Protein AF-A0A8H3IMZ5-F1 (afdb_monomer_lite)

pLDDT: mean 81.05, std 17.3, range [37.12, 96.88]

Organism: NCBI:txid1903189

Structure (mmCIF, N/CA/C/O backbone):
data_AF-A0A8H3IMZ5-F1
#
_entry.id   AF-A0A8H3IMZ5-F1
#
loop_
_atom_site.group_PDB
_atom_site.id
_atom_site.type_symbol
_atom_site.label_atom_id
_atom_site.label_alt_id
_atom_site.label_comp_id
_atom_site.label_asym_id
_atom_site.label_entity_id
_atom_site.label_seq_id
_atom_site.pdbx_PDB_ins_code
_atom_site.Cartn_x
_atom_site.Cartn_y
_atom_site.Cartn_z
_atom_site.occupancy
_atom_site.B_iso_or_equiv
_atom_site.auth_seq_id
_atom_site.auth_comp_id
_atom_site.auth_asym_id
_atom_site.auth_atom_id
_atom_site.pdbx_PDB_model_num
ATOM 1 N N . MET A 1 1 ? -76.742 -1.121 20.158 1.00 42.53 1 MET A N 1
ATOM 2 C CA . MET A 1 1 ? -75.674 -1.801 19.393 1.00 42.53 1 MET A CA 1
ATOM 3 C C . MET A 1 1 ? -74.917 -0.772 18.566 1.00 42.53 1 MET A C 1
ATOM 5 O O . MET A 1 1 ? -75.444 -0.310 17.564 1.00 42.53 1 MET A O 1
ATOM 9 N N . ARG A 1 2 ? -73.726 -0.369 19.014 1.00 37.12 2 ARG A N 1
ATOM 10 C CA . ARG A 1 2 ? -72.690 0.283 18.196 1.00 37.12 2 ARG A CA 1
ATOM 11 C C . ARG A 1 2 ? -71.382 0.171 18.976 1.00 37.12 2 ARG A C 1
ATOM 13 O O . ARG A 1 2 ? -71.139 0.937 19.897 1.00 37.12 2 ARG A O 1
ATOM 20 N N . THR A 1 3 ? -70.617 -0.862 18.668 1.00 41.59 3 THR A N 1
ATOM 21 C CA . THR A 1 3 ? -69.248 -1.061 19.142 1.00 41.59 3 THR A CA 1
ATOM 22 C C . THR A 1 3 ? -68.327 -0.448 18.098 1.00 41.59 3 THR A C 1
ATOM 24 O O . THR A 1 3 ? -68.318 -0.907 16.958 1.00 41.59 3 THR A O 1
ATOM 27 N N . GLN A 1 4 ? -67.612 0.615 18.461 1.00 39.75 4 GLN A N 1
ATOM 28 C CA . GLN A 1 4 ? -66.465 1.072 17.686 1.00 39.75 4 GLN A CA 1
ATOM 29 C C . GLN A 1 4 ? -65.280 0.189 18.077 1.00 39.75 4 GLN A C 1
ATOM 31 O O . GLN A 1 4 ? -64.891 0.157 19.242 1.00 39.75 4 GLN A O 1
ATOM 36 N N . ALA A 1 5 ? -64.782 -0.586 17.119 1.00 44.28 5 ALA A N 1
ATOM 37 C CA . ALA A 1 5 ? -63.435 -1.122 17.156 1.00 44.28 5 ALA A CA 1
ATOM 38 C C . ALA A 1 5 ? -62.572 -0.098 16.419 1.00 44.28 5 ALA A C 1
ATOM 40 O O . ALA A 1 5 ? -62.817 0.184 15.246 1.00 44.28 5 ALA A O 1
ATOM 41 N N . GLU A 1 6 ? -61.643 0.525 17.134 1.00 45.28 6 GLU A N 1
ATOM 42 C CA . GLU A 1 6 ? -60.642 1.393 16.531 1.00 45.28 6 GLU A CA 1
ATOM 43 C C . GLU A 1 6 ? -59.562 0.493 15.925 1.00 45.28 6 GLU A C 1
ATOM 45 O O . GLU A 1 6 ? -58.773 -0.128 16.638 1.00 45.28 6 GLU A O 1
ATOM 50 N N . ASP A 1 7 ? -59.580 0.379 14.598 1.00 41.78 7 ASP A N 1
ATOM 51 C CA . ASP A 1 7 ? -58.497 -0.204 13.811 1.00 41.78 7 ASP A CA 1
ATOM 52 C C . ASP A 1 7 ? -57.247 0.673 13.966 1.00 41.78 7 ASP A C 1
ATOM 54 O O . ASP A 1 7 ? -57.045 1.652 13.246 1.00 41.78 7 ASP A O 1
ATOM 58 N N . SER A 1 8 ? -56.377 0.320 14.914 1.00 44.91 8 SER A N 1
ATOM 59 C CA . SER A 1 8 ? -55.030 0.883 15.020 1.00 44.91 8 SER A CA 1
ATOM 60 C C . SER A 1 8 ? -54.069 0.143 14.083 1.00 44.91 8 SER A C 1
ATOM 62 O O . SER A 1 8 ? -53.079 -0.453 14.510 1.00 44.91 8 SER A O 1
ATOM 64 N N . THR A 1 9 ? -54.340 0.160 12.780 1.00 45.28 9 THR A N 1
ATOM 65 C CA . THR A 1 9 ? -53.314 -0.175 11.787 1.00 45.28 9 THR A CA 1
ATOM 66 C C . THR A 1 9 ? -52.468 1.068 11.563 1.00 45.28 9 THR A C 1
ATOM 68 O O . THR A 1 9 ? -52.733 1.873 10.670 1.00 45.28 9 THR A O 1
ATOM 71 N N . PHE A 1 10 ? -51.467 1.248 12.426 1.00 39.97 10 PHE A N 1
ATOM 72 C CA . PHE A 1 10 ? -50.376 2.180 12.179 1.00 39.97 10 PHE A CA 1
ATOM 73 C C . PHE A 1 10 ? -49.724 1.759 10.858 1.00 39.97 10 PHE A C 1
ATOM 75 O O . PHE A 1 10 ? -49.169 0.666 10.742 1.00 39.97 10 PHE A O 1
ATOM 82 N N . LEU A 1 11 ? -49.912 2.584 9.832 1.00 39.53 11 LEU A N 1
ATOM 83 C CA . LEU A 1 11 ? -49.439 2.355 8.475 1.00 39.53 11 LEU A CA 1
ATOM 84 C C . LEU A 1 11 ? -47.906 2.261 8.483 1.00 39.53 11 LEU A C 1
ATOM 86 O O . LEU A 1 11 ? -47.218 3.277 8.436 1.00 39.53 11 LEU A O 1
ATOM 90 N N . SER A 1 12 ? -47.372 1.039 8.515 1.00 46.88 12 SER A N 1
ATOM 91 C CA . SER A 1 12 ? -46.020 0.751 8.038 1.00 46.88 12 SER A CA 1
ATOM 92 C C . SER A 1 12 ? -46.045 0.931 6.519 1.00 46.88 12 SER A C 1
ATOM 94 O O . SER A 1 12 ? -46.434 0.042 5.762 1.00 46.88 12 SER A O 1
ATOM 96 N N . GLY A 1 13 ? -45.753 2.156 6.078 1.00 46.16 13 GLY A N 1
ATOM 97 C CA . GLY A 1 13 ? -45.398 2.418 4.689 1.00 46.16 13 GLY A CA 1
ATOM 98 C C . GLY A 1 13 ? -44.061 1.742 4.362 1.00 46.16 13 GLY A C 1
ATOM 99 O O . GLY A 1 13 ? -43.278 1.488 5.273 1.00 46.16 13 GLY A O 1
ATOM 100 N N . PRO A 1 14 ? -43.779 1.428 3.087 1.00 48.16 14 PRO A N 1
ATOM 101 C CA . PRO A 1 14 ? -42.508 0.826 2.707 1.00 48.16 14 PRO A CA 1
ATOM 102 C C . PRO A 1 14 ? -41.364 1.791 3.045 1.00 48.16 14 PRO A C 1
ATOM 104 O O . PRO A 1 14 ? -41.267 2.874 2.463 1.00 48.16 14 PRO A O 1
ATOM 107 N N . ASP A 1 15 ? -40.524 1.394 4.001 1.00 50.38 15 ASP A N 1
ATOM 108 C CA . ASP A 1 15 ? -39.373 2.147 4.497 1.00 50.38 15 ASP A CA 1
ATOM 109 C C . ASP A 1 15 ? -38.345 2.374 3.379 1.00 50.38 15 ASP A C 1
ATOM 111 O O . ASP A 1 15 ? -37.392 1.619 3.195 1.00 50.38 15 ASP A O 1
ATOM 115 N N . ALA A 1 16 ? -38.509 3.460 2.624 1.00 47.72 16 ALA A N 1
ATOM 116 C CA . ALA A 1 16 ? -37.585 3.882 1.569 1.00 47.72 16 ALA A CA 1
ATOM 117 C C . ALA A 1 16 ? -36.209 4.352 2.100 1.00 47.72 16 ALA A C 1
ATOM 119 O O . ALA A 1 16 ? -35.359 4.775 1.318 1.00 47.72 16 ALA A O 1
ATOM 120 N N . PHE A 1 17 ? -35.978 4.276 3.415 1.00 52.59 17 PHE A N 1
ATOM 121 C CA . PHE A 1 17 ? -34.723 4.639 4.081 1.00 52.59 17 PHE A CA 1
ATOM 122 C C . PHE A 1 17 ? -33.849 3.430 4.438 1.00 52.59 17 PHE A C 1
ATOM 124 O O . PHE A 1 17 ? -32.801 3.599 5.056 1.00 52.59 17 PHE A O 1
ATOM 131 N N . SER A 1 18 ? -34.252 2.214 4.049 1.00 58.66 18 SER A N 1
ATOM 132 C CA . SER A 1 18 ? -33.551 0.987 4.436 1.00 58.66 18 SER A CA 1
ATOM 133 C C . SER A 1 18 ? -32.157 0.850 3.829 1.00 58.66 18 SER A C 1
ATOM 135 O O . SER A 1 18 ? -31.375 0.057 4.325 1.00 58.66 18 SER A O 1
ATOM 137 N N . ASN A 1 19 ? -31.834 1.587 2.764 1.00 67.88 19 ASN A N 1
ATOM 138 C CA . ASN A 1 19 ? -30.576 1.426 2.041 1.00 67.88 19 ASN A CA 1
ATOM 139 C C . ASN A 1 19 ? -29.800 2.748 2.038 1.00 67.88 19 ASN A C 1
ATOM 141 O O . ASN A 1 19 ? -30.219 3.729 1.424 1.00 67.88 19 ASN A O 1
ATOM 145 N N . GLY A 1 20 ? -28.664 2.768 2.733 1.00 71.94 20 GLY A N 1
ATOM 146 C CA . GLY A 1 20 ? -27.698 3.863 2.703 1.00 71.94 20 GLY A CA 1
ATOM 147 C C . GLY A 1 20 ? -26.545 3.556 1.750 1.00 71.94 20 GLY A C 1
ATOM 148 O O . GLY A 1 20 ? -26.237 2.396 1.496 1.00 71.94 20 GLY A O 1
ATOM 149 N N . VAL A 1 21 ? -25.866 4.586 1.248 1.00 75.06 21 VAL A N 1
ATOM 150 C CA . VAL A 1 21 ? -24.650 4.422 0.434 1.00 75.06 21 VAL A CA 1
ATOM 151 C C . VAL A 1 21 ? -23.447 4.903 1.238 1.00 75.06 21 VAL A C 1
ATOM 153 O O . VAL A 1 21 ? -23.471 5.987 1.825 1.00 75.06 21 VAL A O 1
ATOM 156 N N . THR A 1 22 ? -22.382 4.104 1.286 1.00 78.31 22 THR A N 1
ATOM 157 C CA . THR A 1 22 ? -21.126 4.498 1.939 1.00 78.31 22 THR A CA 1
ATOM 158 C C . THR A 1 22 ? -20.416 5.610 1.179 1.00 78.31 22 THR A C 1
ATOM 160 O O . THR A 1 22 ? -20.608 5.798 -0.020 1.00 78.31 22 THR A O 1
ATOM 163 N N . ALA A 1 23 ? -19.462 6.276 1.836 1.00 67.38 23 ALA A N 1
ATOM 164 C CA . ALA A 1 23 ? -18.539 7.196 1.161 1.00 67.38 23 ALA A CA 1
ATOM 165 C C . ALA A 1 23 ? -17.741 6.526 0.017 1.00 67.38 23 ALA A C 1
ATOM 167 O O . ALA A 1 23 ? -17.236 7.206 -0.871 1.00 67.38 23 ALA A O 1
ATOM 168 N N . THR A 1 24 ? -17.638 5.193 0.030 1.00 71.88 24 THR A N 1
ATOM 169 C CA . THR A 1 24 ? -16.984 4.367 -0.996 1.00 71.88 24 THR A CA 1
ATOM 170 C C . THR A 1 24 ? -17.943 3.833 -2.068 1.00 71.88 24 THR A C 1
ATOM 172 O O . THR A 1 24 ? -17.510 3.072 -2.932 1.00 71.88 24 THR A O 1
ATOM 175 N N . GLY A 1 25 ? -19.220 4.233 -2.050 1.00 77.31 25 GLY A N 1
ATOM 176 C CA . GLY A 1 25 ? -20.211 3.866 -3.065 1.00 77.31 25 GLY A CA 1
ATOM 177 C C . GLY A 1 25 ? -20.770 2.447 -2.933 1.00 77.31 25 GLY A C 1
ATOM 178 O O . GLY A 1 25 ? -21.235 1.894 -3.924 1.00 77.31 25 GLY A O 1
ATOM 179 N N . ARG A 1 26 ? -20.686 1.828 -1.748 1.00 80.81 26 ARG A N 1
ATOM 180 C CA . ARG A 1 26 ? -21.294 0.518 -1.471 1.00 80.81 26 ARG A CA 1
ATOM 181 C C . ARG A 1 26 ? -22.663 0.696 -0.836 1.00 80.81 26 ARG A C 1
ATOM 183 O O . ARG A 1 26 ? -22.820 1.548 0.036 1.00 80.81 26 ARG A O 1
ATOM 190 N N . ASP A 1 27 ? -23.601 -0.156 -1.220 1.00 84.94 27 ASP A N 1
ATOM 191 C CA . ASP A 1 27 ? -24.912 -0.216 -0.584 1.00 84.94 27 ASP A CA 1
ATOM 192 C C . ASP A 1 27 ? -24.792 -0.873 0.798 1.00 84.94 27 ASP A C 1
ATOM 194 O O . ASP A 1 27 ? -24.162 -1.924 0.957 1.00 84.94 27 ASP A O 1
ATOM 198 N N . ILE A 1 28 ? -25.384 -0.234 1.803 1.00 85.12 28 ILE A N 1
ATOM 199 C CA . ILE A 1 28 ? -25.522 -0.742 3.164 1.00 85.12 28 ILE A CA 1
ATOM 200 C C . ILE A 1 28 ? -27.000 -0.852 3.492 1.00 85.12 28 ILE A C 1
ATOM 202 O O . ILE A 1 28 ? -27.744 0.122 3.390 1.00 85.12 28 ILE A O 1
ATOM 206 N N . ASP A 1 29 ? -27.375 -2.031 3.969 1.00 84.00 29 ASP A N 1
ATOM 207 C CA . ASP A 1 29 ? -28.669 -2.271 4.581 1.00 84.00 29 ASP A CA 1
ATOM 208 C C . ASP A 1 29 ? -28.691 -1.690 6.006 1.00 84.00 29 ASP A C 1
ATOM 210 O O . ASP A 1 29 ? -27.928 -2.091 6.888 1.00 84.00 29 ASP A O 1
ATOM 214 N N . LEU A 1 30 ? -29.544 -0.691 6.186 1.00 85.88 30 LEU A N 1
ATOM 215 C CA . LEU A 1 30 ? -29.895 -0.025 7.435 1.00 85.88 30 LEU A CA 1
ATOM 216 C C . LEU A 1 30 ? -31.309 -0.420 7.895 1.00 85.88 30 LEU A C 1
ATOM 218 O O . LEU A 1 30 ? -31.832 0.183 8.833 1.00 85.88 30 LEU A O 1
ATOM 222 N N . SER A 1 31 ? -31.943 -1.414 7.260 1.00 86.00 31 SER A N 1
ATOM 223 C CA . SER A 1 31 ? -33.229 -1.933 7.721 1.00 86.00 31 SER A CA 1
ATOM 224 C C . SER A 1 31 ? -33.131 -2.416 9.171 1.00 86.00 31 SER A C 1
ATOM 226 O O . SER A 1 31 ? -32.186 -3.094 9.579 1.00 86.00 31 SER A O 1
ATOM 228 N N . GLY A 1 32 ? -34.110 -2.022 9.988 1.00 83.94 32 GLY A N 1
ATOM 229 C CA . GLY A 1 32 ? -34.153 -2.378 11.407 1.00 83.94 32 GLY A CA 1
ATOM 230 C C . GLY A 1 32 ? -33.178 -1.611 12.306 1.00 83.94 32 GLY A C 1
ATOM 231 O O . GLY A 1 32 ? -33.076 -1.950 13.483 1.00 83.94 32 GLY A O 1
ATOM 232 N N . VAL A 1 33 ? -32.479 -0.593 11.793 1.00 89.88 33 VAL A N 1
ATOM 233 C CA . VAL A 1 33 ? -31.744 0.361 12.631 1.00 89.88 33 VAL A CA 1
ATOM 234 C C . VAL A 1 33 ? -32.684 1.496 13.025 1.00 89.88 33 VAL A C 1
ATOM 236 O O . VAL A 1 33 ? -33.022 2.345 12.207 1.00 89.88 33 VAL A O 1
ATOM 239 N N . ASP A 1 34 ? -33.066 1.522 14.297 1.00 90.06 34 ASP A N 1
ATOM 240 C CA . ASP A 1 34 ? -33.831 2.614 14.907 1.00 90.06 34 ASP A CA 1
ATOM 241 C C . ASP A 1 34 ? -33.092 3.190 16.130 1.00 90.06 34 ASP A C 1
ATOM 243 O O . ASP A 1 34 ? -32.090 2.635 16.600 1.00 90.06 34 ASP A O 1
ATOM 247 N N . ILE A 1 35 ? -33.572 4.310 16.663 1.00 92.19 35 ILE A N 1
ATOM 248 C CA . ILE A 1 35 ? -33.054 4.940 17.875 1.00 92.19 35 ILE A CA 1
ATOM 249 C C . ILE A 1 35 ? -33.078 3.926 19.027 1.00 92.19 35 ILE A C 1
ATOM 251 O O . ILE A 1 35 ? -34.109 3.350 19.358 1.00 92.19 35 ILE A O 1
ATOM 255 N N . GLY A 1 36 ? -31.919 3.721 19.656 1.00 91.25 36 GLY A N 1
ATOM 256 C CA . GLY A 1 36 ? -31.737 2.732 20.725 1.00 91.25 36 GLY A CA 1
ATOM 257 C C . GLY A 1 36 ? -31.253 1.361 20.245 1.00 91.25 36 GLY A C 1
ATOM 258 O O . GLY A 1 36 ? -30.919 0.521 21.075 1.00 91.25 36 GLY A O 1
ATOM 259 N N . THR A 1 37 ? -31.143 1.139 18.932 1.00 92.12 37 THR A N 1
ATOM 260 C CA . THR A 1 37 ? -30.534 -0.079 18.380 1.00 92.12 37 THR A CA 1
ATOM 261 C C . THR A 1 37 ? -29.027 -0.073 18.613 1.00 92.12 37 THR A C 1
ATOM 263 O O . THR A 1 37 ? -28.337 0.890 18.272 1.00 92.12 37 THR A O 1
ATOM 266 N N . VAL A 1 38 ? -28.496 -1.171 19.152 1.00 94.06 38 VAL A N 1
ATOM 267 C CA . VAL A 1 38 ? -27.053 -1.356 19.332 1.00 94.06 38 VAL A CA 1
ATOM 268 C C . VAL A 1 38 ? -26.458 -1.944 18.054 1.00 94.06 38 VAL A C 1
ATOM 270 O O . VAL A 1 38 ? -26.950 -2.933 17.510 1.00 94.06 38 VAL A O 1
ATOM 273 N N . VAL A 1 39 ? -25.390 -1.328 17.545 1.00 93.88 39 VAL A N 1
ATOM 274 C CA . VAL A 1 39 ? -24.756 -1.733 16.285 1.00 93.88 39 VAL A CA 1
ATOM 275 C C . VAL A 1 39 ? -23.239 -1.814 16.422 1.00 93.88 39 VAL A C 1
ATOM 277 O O . VAL A 1 39 ? -22.599 -0.938 17.004 1.00 93.88 39 VAL A O 1
ATOM 280 N N . LYS A 1 40 ? -22.638 -2.833 15.803 1.00 93.62 40 LYS A N 1
ATOM 281 C CA . LYS A 1 40 ? -21.196 -2.895 15.541 1.00 93.62 40 LYS A CA 1
ATOM 282 C C . LYS A 1 40 ? -20.934 -2.249 14.186 1.00 93.62 40 LYS A C 1
ATOM 284 O O . LYS A 1 40 ? -21.272 -2.804 13.139 1.00 93.62 40 LYS A O 1
ATOM 289 N N . ALA A 1 41 ? -20.329 -1.069 14.205 1.00 93.00 41 ALA A N 1
ATOM 290 C CA . ALA A 1 41 ? -19.974 -0.321 13.007 1.00 93.00 41 ALA A CA 1
ATOM 291 C C . ALA A 1 41 ? -18.467 -0.408 12.733 1.00 93.00 41 ALA A C 1
ATOM 293 O O . ALA A 1 41 ? -17.643 -0.328 13.643 1.00 93.00 41 ALA A O 1
ATOM 294 N N . ARG A 1 42 ? -18.104 -0.573 11.462 1.00 92.25 42 ARG A N 1
ATOM 295 C CA . ARG A 1 42 ? -16.720 -0.561 10.981 1.00 92.25 42 ARG A CA 1
ATOM 296 C C . ARG A 1 42 ? -16.585 0.445 9.854 1.00 92.25 42 ARG A C 1
ATOM 298 O O . ARG A 1 42 ? -17.480 0.567 9.014 1.00 92.25 42 ARG A O 1
ATOM 305 N N . GLY A 1 43 ? -15.458 1.141 9.827 1.00 92.69 43 GLY A N 1
ATOM 306 C CA . GLY A 1 43 ? -15.231 2.181 8.844 1.00 92.69 43 GLY A CA 1
ATOM 307 C C . GLY A 1 43 ? -13.936 2.948 9.043 1.00 92.69 43 GLY A C 1
ATOM 308 O O . GLY A 1 43 ? -13.179 2.700 9.984 1.00 92.69 43 GLY A O 1
ATOM 309 N N . GLY A 1 44 ? -13.703 3.903 8.148 1.00 92.19 44 GLY A N 1
ATOM 310 C CA . GLY A 1 44 ? -12.599 4.848 8.258 1.00 92.19 44 GLY A CA 1
ATOM 311 C C . GLY A 1 44 ? -12.929 5.952 9.259 1.00 92.19 44 GLY A C 1
ATOM 312 O O . GLY A 1 44 ? -14.003 6.547 9.193 1.00 92.19 44 GLY A O 1
ATOM 313 N N . VAL A 1 45 ? -12.012 6.257 10.176 1.00 92.94 45 VAL A N 1
ATOM 314 C CA . VAL A 1 45 ? -12.141 7.419 11.068 1.00 92.94 45 VAL A CA 1
ATOM 315 C C . VAL A 1 45 ? -11.506 8.629 10.390 1.00 92.94 45 VAL A C 1
ATOM 317 O O . VAL A 1 45 ? -10.354 8.574 9.966 1.00 92.94 45 VAL A O 1
ATOM 320 N N . GLY A 1 46 ? -12.251 9.726 10.303 1.00 91.75 46 GLY A N 1
ATOM 321 C CA . GLY A 1 46 ? -11.795 10.997 9.754 1.00 91.75 46 GLY A CA 1
ATOM 322 C C . GLY A 1 46 ? -12.178 12.171 10.649 1.00 91.75 46 GLY A C 1
ATOM 323 O O . GLY A 1 46 ? -12.819 12.012 11.690 1.00 91.75 46 GLY A O 1
ATOM 324 N N . SER A 1 47 ? -11.788 13.373 10.242 1.00 94.25 47 SER A N 1
ATOM 325 C CA . SER A 1 47 ? -12.231 14.613 10.870 1.00 94.25 47 SER A CA 1
ATOM 326 C C . SER A 1 47 ? -12.760 15.579 9.816 1.00 94.25 47 SER A C 1
ATOM 328 O O . SER A 1 47 ? -12.186 15.728 8.739 1.00 94.25 47 SER A O 1
ATOM 330 N N . PHE A 1 48 ? -13.871 16.241 10.122 1.00 89.81 48 PHE A N 1
ATOM 331 C CA . PHE A 1 48 ? -14.445 17.285 9.283 1.00 89.81 48 PHE A CA 1
ATOM 332 C C . PHE A 1 48 ? -14.869 18.451 10.163 1.00 89.81 48 PHE A C 1
ATOM 334 O O . PHE A 1 48 ? -15.639 18.268 11.104 1.00 89.81 48 PHE A O 1
ATOM 341 N N . ARG A 1 49 ? -14.347 19.650 9.864 1.00 93.62 49 ARG A N 1
ATOM 342 C CA . ARG A 1 49 ? -14.555 20.856 10.686 1.00 93.62 49 ARG A CA 1
ATOM 343 C C . ARG A 1 49 ? -14.265 20.586 12.170 1.00 93.62 49 ARG A C 1
ATOM 345 O O . ARG A 1 49 ? -15.101 20.851 13.022 1.00 93.62 49 ARG A O 1
ATOM 352 N N . GLU A 1 50 ? -13.112 19.967 12.436 1.00 93.44 50 GLU A N 1
ATOM 353 C CA . GLU A 1 50 ? -12.633 19.580 13.778 1.00 93.44 50 GLU A CA 1
ATOM 354 C C . GLU A 1 50 ? -13.488 18.537 14.524 1.00 93.44 50 GLU A C 1
ATOM 356 O O . GLU A 1 50 ? -13.101 18.069 15.592 1.00 93.44 50 GLU A O 1
ATOM 361 N N . MET A 1 51 ? -14.596 18.075 13.942 1.00 94.12 51 MET A N 1
ATOM 362 C CA . MET A 1 51 ? -15.397 16.987 14.494 1.00 94.12 51 MET A CA 1
ATOM 363 C C . MET A 1 51 ? -14.905 15.644 13.965 1.00 94.12 51 MET A C 1
ATOM 365 O O . MET A 1 51 ? -14.756 15.459 12.755 1.00 94.12 51 MET A O 1
ATOM 369 N N . LYS A 1 52 ? -14.673 14.685 14.868 1.00 93.94 52 LYS A N 1
ATOM 370 C CA . LYS A 1 52 ? -14.371 13.299 14.492 1.00 93.94 52 LYS A CA 1
ATOM 371 C C . LYS A 1 52 ? -15.627 12.655 13.913 1.00 93.94 52 LYS A C 1
ATOM 373 O O . LYS A 1 52 ? -16.687 12.697 14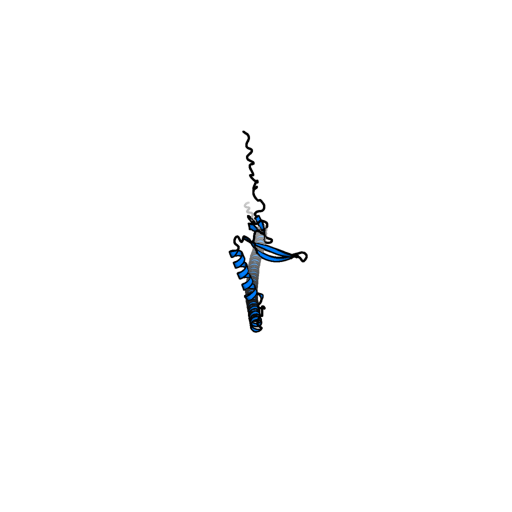.528 1.00 93.94 52 LYS A O 1
ATOM 378 N N . GLN A 1 53 ? -15.495 12.065 12.736 1.00 94.00 53 GLN A N 1
ATOM 379 C CA . GLN A 1 53 ? -16.569 11.384 12.024 1.00 94.00 53 GLN A CA 1
ATOM 380 C C . GLN A 1 53 ? -16.071 10.014 11.565 1.00 94.00 53 GLN A C 1
ATOM 382 O O . GLN A 1 53 ? -14.868 9.803 11.411 1.00 94.00 53 GLN A O 1
ATOM 387 N N . MET A 1 54 ? -16.990 9.078 11.338 1.00 91.31 54 MET A N 1
ATOM 388 C CA . MET A 1 54 ? -16.663 7.759 10.806 1.00 91.31 54 MET A CA 1
ATOM 389 C C . MET A 1 54 ? -17.372 7.552 9.471 1.00 91.31 54 MET A C 1
ATOM 391 O O . MET A 1 54 ? -18.591 7.674 9.377 1.00 91.31 54 MET A O 1
ATOM 395 N N . GLN A 1 55 ? -16.601 7.226 8.441 1.00 90.50 55 GLN A N 1
ATOM 396 C CA . GLN A 1 55 ? -17.114 6.777 7.157 1.00 90.50 55 GLN A CA 1
ATOM 397 C C . GLN A 1 55 ? -17.480 5.305 7.282 1.00 90.50 55 GLN A C 1
ATOM 399 O O . GLN A 1 55 ? -16.600 4.448 7.317 1.00 90.50 55 GLN A O 1
ATOM 404 N N . LEU A 1 56 ? -18.775 5.024 7.387 1.00 90.38 56 LEU A N 1
ATOM 405 C CA . LEU A 1 56 ? -19.281 3.666 7.535 1.00 90.38 56 LEU A CA 1
ATOM 406 C C . LEU A 1 56 ? -18.931 2.826 6.298 1.00 90.38 56 LEU A C 1
ATOM 408 O O . LEU A 1 56 ? -19.215 3.232 5.175 1.00 90.38 56 LEU A O 1
ATOM 412 N N . GLU A 1 57 ? -18.328 1.659 6.511 1.00 90.12 57 GLU A N 1
ATOM 413 C CA . GLU A 1 57 ? -18.076 0.653 5.470 1.00 90.12 57 GLU A CA 1
ATOM 414 C C . GLU A 1 57 ? -18.907 -0.612 5.681 1.00 90.12 57 GLU A C 1
ATOM 416 O O . GLU A 1 57 ? -19.312 -1.257 4.715 1.00 90.12 57 GLU A O 1
ATOM 421 N N . ARG A 1 58 ? -19.136 -0.986 6.945 1.00 89.62 58 ARG A N 1
ATOM 422 C CA . ARG A 1 58 ? -19.938 -2.149 7.325 1.00 89.62 58 ARG A CA 1
ATOM 423 C C . ARG A 1 58 ? -20.651 -1.889 8.644 1.00 89.62 58 ARG A C 1
ATOM 425 O O . ARG A 1 58 ? -20.055 -1.349 9.574 1.00 89.62 58 ARG A O 1
ATOM 432 N N . ILE A 1 59 ? -21.889 -2.354 8.737 1.00 91.44 59 ILE A N 1
ATOM 433 C CA . ILE A 1 59 ? -22.701 -2.324 9.953 1.00 91.44 59 ILE A CA 1
ATOM 434 C C . ILE A 1 59 ? -23.260 -3.720 10.237 1.00 91.44 59 ILE A C 1
ATOM 436 O O . ILE A 1 59 ? -23.507 -4.497 9.314 1.00 91.44 59 ILE A O 1
ATOM 440 N N . SER A 1 60 ? -23.418 -4.056 11.512 1.00 91.44 60 SER A N 1
ATOM 441 C CA . SER A 1 60 ? -24.169 -5.229 11.958 1.00 91.44 60 SER A CA 1
ATOM 442 C C . SER A 1 60 ? -24.932 -4.893 13.229 1.00 91.44 60 SER A C 1
ATOM 444 O O . SER A 1 60 ? -24.355 -4.327 14.156 1.00 91.44 60 SER A O 1
ATOM 446 N N . ILE A 1 61 ? -26.212 -5.250 13.268 1.00 93.06 61 ILE A N 1
ATOM 447 C CA . ILE A 1 61 ? -27.071 -5.064 14.439 1.00 93.06 61 ILE A CA 1
ATOM 448 C C . ILE A 1 61 ? -26.719 -6.123 15.485 1.00 93.06 61 ILE A C 1
ATOM 450 O O . ILE A 1 61 ? -26.678 -7.311 15.163 1.00 93.06 61 ILE A O 1
ATOM 454 N N . ILE A 1 62 ? -26.479 -5.683 16.719 1.00 94.06 62 ILE A N 1
ATOM 455 C CA . ILE A 1 62 ? -26.291 -6.546 17.886 1.00 94.06 62 ILE A CA 1
ATOM 456 C C . ILE A 1 62 ? -27.652 -6.689 18.559 1.00 94.06 62 ILE A C 1
ATOM 458 O O . ILE A 1 62 ? -28.303 -5.687 18.855 1.00 94.06 62 ILE A O 1
ATOM 462 N N . ARG A 1 63 ? -28.118 -7.924 18.763 1.00 91.81 63 ARG A N 1
ATOM 463 C CA . ARG A 1 63 ? -29.487 -8.167 19.254 1.00 91.81 63 ARG A CA 1
ATOM 464 C C . ARG A 1 63 ? -29.529 -8.553 20.720 1.00 91.81 63 ARG A C 1
ATOM 466 O O . ARG A 1 63 ? -30.566 -8.384 21.355 1.00 91.81 63 ARG A O 1
ATOM 473 N N . THR A 1 64 ? -28.439 -9.101 21.246 1.00 94.12 64 THR A N 1
ATOM 474 C CA . THR A 1 64 ? -28.400 -9.611 22.617 1.00 94.12 64 THR A CA 1
ATOM 475 C C . THR A 1 64 ? -27.344 -8.902 23.453 1.00 94.12 64 THR A C 1
ATOM 477 O O . THR A 1 64 ? -26.291 -8.511 22.960 1.00 94.12 64 THR A O 1
ATOM 480 N N . THR A 1 65 ? -27.604 -8.793 24.755 1.00 94.88 65 THR A N 1
ATOM 481 C CA . THR A 1 65 ? -26.639 -8.242 25.716 1.00 94.88 65 THR A CA 1
ATOM 482 C C . THR A 1 65 ? -25.377 -9.101 25.828 1.00 94.88 65 THR A C 1
ATOM 484 O O . THR A 1 65 ? -24.304 -8.578 26.106 1.00 94.88 65 THR A O 1
ATOM 487 N N . ASN A 1 66 ? -25.483 -10.411 25.583 1.00 95.75 66 ASN A N 1
ATOM 488 C CA . ASN A 1 66 ? -24.318 -11.297 25.580 1.00 95.75 66 ASN A CA 1
ATOM 489 C C . ASN A 1 66 ? -23.388 -10.988 24.399 1.00 95.75 66 ASN A C 1
ATOM 491 O O . ASN A 1 66 ? -22.190 -10.850 24.609 1.00 95.75 66 ASN A O 1
ATOM 495 N N . GLU A 1 67 ? -23.933 -10.802 23.191 1.00 94.38 67 GLU A N 1
ATOM 496 C CA . GLU A 1 67 ? -23.140 -10.397 22.017 1.00 94.38 67 GLU A CA 1
ATOM 497 C C . GLU A 1 67 ? -22.447 -9.043 22.240 1.00 94.38 67 GLU A C 1
ATOM 499 O O . GLU A 1 67 ? -21.286 -8.871 21.877 1.00 94.38 67 GLU A O 1
ATOM 504 N N . GLU A 1 68 ? -23.133 -8.087 22.874 1.00 95.06 68 GLU A N 1
ATOM 505 C CA . GLU A 1 68 ? -22.543 -6.792 23.231 1.00 95.06 68 GLU A CA 1
ATOM 506 C C . GLU A 1 68 ? -21.388 -6.946 24.234 1.00 95.06 68 GLU A C 1
ATOM 508 O O . GLU A 1 68 ? -20.320 -6.354 24.056 1.00 95.06 68 GLU A O 1
ATOM 513 N N . ALA A 1 69 ? -21.574 -7.773 25.268 1.00 96.62 69 ALA A N 1
ATOM 514 C CA . ALA A 1 69 ? -20.541 -8.048 26.261 1.00 96.62 69 ALA A CA 1
ATOM 515 C C . ALA A 1 69 ? -19.319 -8.756 25.648 1.00 96.62 69 ALA A C 1
ATOM 517 O O . ALA A 1 69 ? -18.182 -8.415 25.989 1.00 96.62 69 ALA A O 1
ATOM 518 N N . ASP A 1 70 ? -19.538 -9.688 24.719 1.00 95.81 70 ASP A N 1
ATOM 519 C CA . ASP A 1 70 ? -18.474 -10.374 23.982 1.00 95.81 70 ASP A CA 1
ATOM 520 C C . ASP A 1 70 ? -17.676 -9.388 23.112 1.00 95.81 70 ASP A C 1
ATOM 522 O O . ASP A 1 70 ? -16.442 -9.399 23.125 1.00 95.81 70 ASP A O 1
ATOM 526 N N . ASP A 1 71 ? -18.358 -8.469 22.423 1.00 94.75 71 ASP A N 1
ATOM 527 C CA . ASP A 1 71 ? -17.719 -7.411 21.634 1.00 94.75 71 ASP A CA 1
ATOM 528 C C . ASP A 1 71 ? -16.896 -6.449 22.511 1.00 94.75 71 ASP A C 1
ATOM 530 O O . ASP A 1 71 ? -15.805 -6.007 22.126 1.00 94.75 71 ASP A O 1
ATOM 534 N N . TRP A 1 72 ? -17.377 -6.127 23.715 1.00 95.69 72 TRP A N 1
ATOM 535 C CA . TRP A 1 72 ? -16.614 -5.333 24.681 1.00 95.69 72 TRP A CA 1
ATOM 536 C C . TRP A 1 72 ? -15.389 -6.075 25.204 1.00 95.69 72 TRP A C 1
ATOM 538 O O . TRP A 1 72 ? -14.327 -5.460 25.361 1.00 95.69 72 TRP A O 1
ATOM 548 N N . ALA A 1 73 ? -15.506 -7.380 25.452 1.00 96.75 73 ALA A N 1
ATOM 549 C CA . ALA A 1 73 ? -14.383 -8.215 25.853 1.00 96.75 73 ALA A CA 1
ATOM 550 C C . ALA A 1 73 ? -13.320 -8.280 24.743 1.00 96.75 73 ALA A C 1
ATOM 552 O O . ALA A 1 73 ? -12.141 -8.052 25.026 1.00 96.75 73 ALA A O 1
ATOM 553 N N . GLU A 1 74 ? -13.734 -8.480 23.483 1.00 95.31 74 GLU A N 1
ATOM 554 C CA . GLU A 1 74 ? -12.859 -8.458 22.300 1.00 95.31 74 GLU A CA 1
ATOM 555 C C . GLU A 1 74 ? -12.092 -7.129 22.214 1.00 95.31 74 GLU A C 1
ATOM 557 O O . GLU A 1 74 ? -10.861 -7.108 22.123 1.00 95.31 74 GLU A O 1
ATOM 562 N N . ASN A 1 75 ? -12.803 -6.001 22.301 1.00 94.88 75 ASN A N 1
ATOM 563 C CA . ASN A 1 75 ? -12.194 -4.678 22.178 1.00 94.88 75 ASN A CA 1
ATOM 564 C C . ASN A 1 75 ? -11.254 -4.354 23.354 1.00 94.88 75 ASN A C 1
ATOM 566 O O . ASN A 1 75 ? -10.201 -3.737 23.179 1.00 94.88 75 ASN A O 1
ATOM 570 N N . THR A 1 76 ? -11.609 -4.798 24.562 1.00 96.88 76 THR A N 1
ATOM 571 C CA . THR A 1 76 ? -10.779 -4.610 25.759 1.00 96.88 76 THR A CA 1
ATOM 572 C C . THR A 1 76 ? -9.484 -5.408 25.661 1.00 96.88 76 THR A C 1
ATOM 574 O O . THR A 1 76 ? -8.412 -4.859 25.931 1.00 96.88 76 THR A O 1
ATOM 577 N N . ALA A 1 77 ? -9.562 -6.668 25.223 1.00 96.81 77 ALA A N 1
ATOM 578 C CA . ALA A 1 77 ? -8.391 -7.503 24.978 1.00 96.81 77 ALA A CA 1
ATOM 579 C C . ALA A 1 77 ? -7.500 -6.889 23.890 1.00 96.81 77 ALA A C 1
ATOM 581 O O . ALA A 1 77 ? -6.313 -6.669 24.118 1.00 96.81 77 ALA A O 1
ATOM 582 N N . PHE A 1 78 ? -8.076 -6.480 22.754 1.00 96.06 78 PHE A N 1
ATOM 583 C CA . PHE A 1 78 ? -7.321 -5.841 21.675 1.00 96.06 78 PHE A CA 1
ATOM 584 C C . PHE A 1 78 ? -6.608 -4.561 22.135 1.00 96.06 78 PHE A C 1
ATOM 586 O O . PHE A 1 78 ? -5.428 -4.347 21.845 1.00 96.06 78 PHE A O 1
ATOM 593 N N . ARG A 1 79 ? -7.292 -3.710 22.907 1.00 96.06 79 ARG A N 1
ATOM 594 C CA . ARG A 1 79 ? -6.686 -2.490 23.445 1.00 96.06 79 ARG A CA 1
ATOM 595 C C . ARG A 1 79 ? -5.529 -2.798 24.388 1.00 96.06 79 ARG A C 1
ATOM 597 O O . ARG A 1 79 ? -4.516 -2.103 24.334 1.00 96.06 79 ARG A O 1
ATOM 604 N N . LYS A 1 80 ? -5.684 -3.786 25.267 1.00 96.56 80 LYS A N 1
ATOM 605 C CA . LYS A 1 80 ? -4.677 -4.149 26.267 1.00 96.56 80 LYS A CA 1
ATOM 606 C C . LYS A 1 80 ? -3.467 -4.829 25.631 1.00 96.56 80 LYS A C 1
ATOM 608 O O . LYS A 1 80 ? -2.341 -4.450 25.927 1.00 96.56 80 LYS A O 1
ATOM 613 N N . ASP A 1 81 ? -3.704 -5.793 24.755 1.00 95.62 81 ASP A N 1
ATOM 614 C CA . ASP A 1 81 ? -2.650 -6.673 24.257 1.00 95.62 81 ASP A CA 1
ATOM 615 C C . ASP A 1 81 ? -1.930 -6.055 23.051 1.00 95.62 81 ASP A C 1
ATOM 617 O O . ASP A 1 81 ? -0.712 -6.183 22.918 1.00 95.62 81 ASP A O 1
ATOM 621 N N . VAL A 1 82 ? -2.664 -5.327 22.198 1.00 95.00 82 VAL A N 1
ATOM 622 C CA . VAL A 1 82 ? -2.126 -4.743 20.961 1.00 95.00 82 VAL A CA 1
ATOM 623 C C . VAL A 1 82 ? -1.869 -3.248 21.110 1.00 95.00 82 VAL A C 1
ATOM 625 O O . VAL A 1 82 ? -0.731 -2.813 20.977 1.00 95.00 82 VAL A O 1
ATOM 628 N N . LEU A 1 83 ? -2.897 -2.440 21.393 1.00 95.31 83 LEU A N 1
ATOM 629 C CA . LEU A 1 83 ? -2.763 -0.974 21.307 1.00 95.31 83 LEU A CA 1
ATOM 630 C C . LEU A 1 83 ? -1.984 -0.344 22.466 1.00 95.31 83 LEU A C 1
ATOM 632 O O . LEU A 1 83 ? -1.457 0.757 22.323 1.00 95.31 83 LEU A O 1
ATOM 636 N N . SER A 1 84 ? -1.945 -1.010 23.620 1.00 94.94 84 SER A N 1
ATOM 637 C CA . SER A 1 84 ? -1.214 -0.529 24.798 1.00 94.94 84 SER A CA 1
ATOM 638 C C . SER A 1 84 ? 0.271 -0.884 24.737 1.00 94.94 84 SER A C 1
ATOM 640 O O . SER A 1 84 ? 1.071 -0.277 25.448 1.00 94.94 84 SER A O 1
ATOM 642 N N . THR A 1 85 ? 0.652 -1.824 23.869 1.00 93.56 85 THR A N 1
ATOM 643 C CA . THR A 1 85 ? 2.052 -2.121 23.578 1.00 93.56 85 THR A CA 1
ATOM 644 C C . THR A 1 85 ? 2.544 -1.134 22.518 1.00 93.56 85 THR A C 1
ATOM 646 O O . THR A 1 85 ? 2.012 -1.127 21.405 1.00 93.56 85 THR A O 1
ATOM 649 N N . PRO A 1 86 ? 3.539 -0.279 22.816 1.00 94.00 86 PRO A N 1
ATOM 650 C CA . PRO A 1 86 ? 4.058 0.655 21.827 1.00 94.00 86 PRO A CA 1
ATOM 651 C C . PRO A 1 86 ? 4.629 -0.112 20.634 1.00 94.00 86 PRO A C 1
ATOM 653 O O . PRO A 1 86 ? 5.341 -1.105 20.794 1.00 94.00 86 PRO A O 1
ATOM 656 N N . TRP A 1 87 ? 4.338 0.366 19.426 1.00 93.25 87 TRP A N 1
ATOM 657 C CA . TRP A 1 87 ? 4.913 -0.213 18.220 1.00 93.25 87 TRP A CA 1
ATOM 658 C C . TRP A 1 87 ? 6.370 0.235 18.079 1.00 93.25 87 TRP A C 1
ATOM 660 O O . TRP A 1 87 ? 6.653 1.332 17.599 1.00 93.25 87 TRP A O 1
ATOM 670 N N . ILE A 1 88 ? 7.288 -0.608 18.552 1.00 92.56 88 ILE A N 1
ATOM 671 C CA . ILE A 1 88 ? 8.732 -0.380 18.488 1.00 92.56 88 ILE A CA 1
ATOM 672 C C . ILE A 1 88 ? 9.301 -1.281 17.396 1.00 92.56 88 ILE A C 1
ATOM 674 O O . ILE A 1 88 ? 9.157 -2.502 17.450 1.00 92.56 88 ILE A O 1
ATOM 678 N N . VAL A 1 89 ? 9.954 -0.674 16.410 1.00 92.50 89 VAL A N 1
ATOM 679 C CA . VAL A 1 89 ? 10.719 -1.398 15.392 1.00 92.50 89 VAL A CA 1
ATOM 680 C C . VAL A 1 89 ? 12.178 -1.408 15.837 1.00 92.50 89 VAL A C 1
ATOM 682 O O . VAL A 1 89 ? 12.721 -0.367 16.200 1.00 92.50 89 VAL A O 1
ATOM 685 N N . SER A 1 90 ? 12.800 -2.588 15.877 1.00 93.75 90 SER A N 1
ATOM 686 C CA . SER A 1 90 ? 14.217 -2.696 16.229 1.00 93.75 90 SER A CA 1
ATOM 687 C C . SER A 1 90 ? 15.093 -2.138 15.103 1.00 93.75 90 SER A C 1
ATOM 689 O O . SER A 1 90 ? 14.730 -2.224 13.930 1.00 93.75 90 SER A O 1
ATOM 691 N N . GLU A 1 91 ? 16.273 -1.612 15.437 1.00 93.25 91 GLU A N 1
ATOM 692 C CA . GLU A 1 91 ? 17.223 -1.116 14.429 1.00 93.25 91 GLU A CA 1
ATOM 693 C C . GLU A 1 91 ? 17.604 -2.215 13.417 1.00 93.25 91 GLU A C 1
ATOM 695 O O . GLU A 1 91 ? 17.737 -1.953 12.221 1.00 93.25 91 GLU A O 1
ATOM 700 N N . GLU A 1 92 ? 17.686 -3.471 13.869 1.00 92.88 92 GLU A N 1
ATOM 701 C CA . GLU A 1 92 ? 17.930 -4.618 12.993 1.00 92.88 92 GLU A CA 1
ATOM 702 C C . GLU A 1 92 ? 16.778 -4.839 11.998 1.00 92.88 92 GLU A C 1
ATOM 704 O O . GLU A 1 92 ? 17.015 -5.095 10.813 1.00 92.88 92 GLU A O 1
ATOM 709 N N . ASP A 1 93 ? 15.526 -4.724 12.448 1.00 92.50 93 ASP A N 1
ATOM 710 C CA . ASP A 1 93 ? 14.353 -4.862 11.583 1.00 92.50 93 ASP A CA 1
ATOM 711 C C . ASP A 1 93 ? 14.237 -3.700 10.594 1.00 92.50 93 ASP A C 1
ATOM 713 O O . ASP A 1 93 ? 13.912 -3.923 9.421 1.00 92.50 93 ASP A O 1
ATOM 717 N N . GLU A 1 94 ? 14.567 -2.478 11.020 1.00 94.19 94 GLU A N 1
ATOM 718 C CA . GLU A 1 94 ? 14.647 -1.318 10.133 1.00 94.19 94 GLU A CA 1
ATOM 719 C C . GLU A 1 94 ? 15.722 -1.502 9.061 1.00 94.19 94 GLU A C 1
ATOM 721 O O . GLU A 1 94 ? 15.464 -1.292 7.870 1.00 94.19 94 GLU A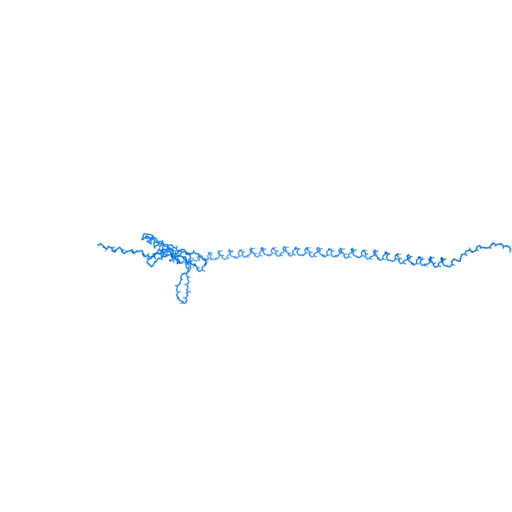 O 1
ATOM 726 N N . GLU A 1 95 ? 16.926 -1.931 9.448 1.00 92.31 95 GLU A N 1
ATOM 727 C CA . GLU A 1 95 ? 18.019 -2.155 8.508 1.00 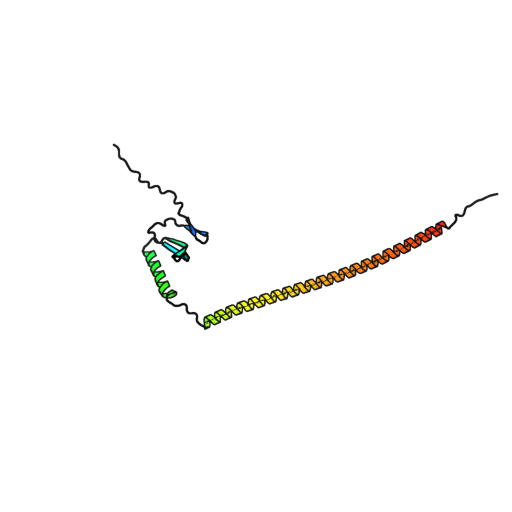92.31 95 GLU A CA 1
ATOM 728 C C . GLU A 1 95 ? 17.682 -3.295 7.537 1.00 92.31 95 GLU A C 1
ATOM 730 O O . GLU A 1 95 ? 17.901 -3.193 6.325 1.00 92.31 95 GLU A O 1
ATOM 735 N N . ARG A 1 96 ? 17.069 -4.370 8.036 1.00 92.38 96 ARG A N 1
ATOM 736 C CA . ARG A 1 96 ? 16.587 -5.488 7.221 1.00 92.38 96 ARG A CA 1
ATOM 737 C C . ARG A 1 96 ? 15.519 -5.041 6.226 1.00 92.38 96 ARG A C 1
ATOM 739 O O . ARG A 1 96 ? 15.570 -5.452 5.062 1.00 92.38 96 ARG A O 1
ATOM 746 N N . ALA A 1 97 ? 14.566 -4.212 6.648 1.00 91.56 97 ALA A N 1
ATOM 747 C CA . ALA A 1 97 ? 13.547 -3.645 5.768 1.00 91.56 97 ALA A CA 1
ATOM 748 C C . ALA A 1 97 ? 14.176 -2.736 4.701 1.00 91.56 97 ALA A C 1
ATOM 750 O O . ALA A 1 97 ? 13.846 -2.85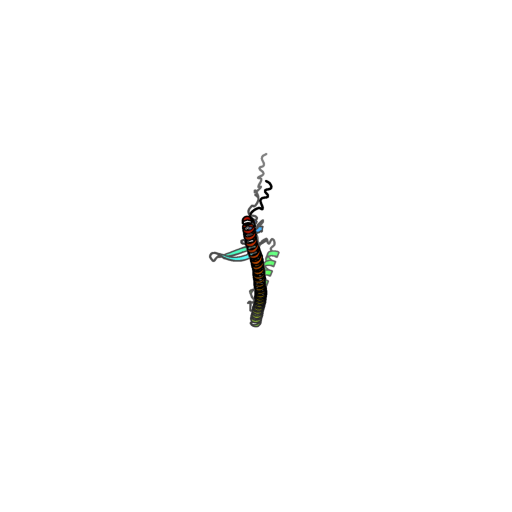8 3.517 1.00 91.56 97 ALA A O 1
ATOM 751 N N . ARG A 1 98 ? 15.151 -1.904 5.089 1.00 92.31 98 ARG A N 1
ATOM 752 C CA . ARG A 1 98 ? 15.892 -1.016 4.184 1.00 92.31 98 ARG A CA 1
ATOM 753 C C . ARG A 1 98 ? 16.674 -1.795 3.129 1.00 92.31 98 ARG A C 1
ATOM 755 O O . ARG A 1 98 ? 16.488 -1.559 1.938 1.00 92.31 98 ARG A O 1
ATOM 762 N N . ARG A 1 99 ? 17.456 -2.801 3.535 1.00 89.44 99 ARG A N 1
ATOM 763 C CA . ARG A 1 99 ? 18.207 -3.674 2.613 1.00 89.44 99 ARG A CA 1
ATOM 764 C C . ARG A 1 99 ? 17.285 -4.405 1.634 1.00 89.44 99 ARG A C 1
ATOM 766 O O . ARG A 1 99 ? 17.618 -4.529 0.456 1.00 89.44 99 ARG A O 1
ATOM 773 N N . LYS A 1 100 ? 16.115 -4.873 2.089 1.00 89.69 100 LYS A N 1
ATOM 774 C CA . LYS A 1 100 ? 15.105 -5.489 1.209 1.00 89.69 100 LYS A CA 1
ATOM 775 C C . LYS A 1 100 ? 14.561 -4.486 0.191 1.00 89.69 100 LYS A C 1
ATOM 777 O O . LYS A 1 100 ? 14.480 -4.820 -0.990 1.00 89.69 100 LYS A O 1
ATOM 782 N N . ALA A 1 101 ? 14.226 -3.270 0.620 1.00 87.31 101 ALA A N 1
ATOM 783 C CA . ALA A 1 101 ? 13.748 -2.216 -0.274 1.00 87.31 101 ALA A CA 1
ATOM 784 C C . ALA A 1 101 ? 14.805 -1.840 -1.331 1.00 87.31 101 ALA A C 1
ATOM 786 O O . ALA A 1 101 ? 14.512 -1.829 -2.528 1.00 87.31 101 ALA A O 1
ATOM 787 N N . GLU A 1 102 ? 16.056 -1.639 -0.914 1.00 86.94 102 GLU A N 1
ATOM 788 C CA . GLU A 1 102 ? 17.175 -1.332 -1.813 1.00 86.94 102 GLU A CA 1
ATOM 789 C C . GLU A 1 102 ? 17.484 -2.475 -2.790 1.00 86.94 102 GLU A C 1
ATOM 791 O O . GLU A 1 102 ? 17.742 -2.236 -3.973 1.00 86.94 102 GLU A O 1
ATOM 796 N N . GLY A 1 103 ? 17.436 -3.728 -2.324 1.00 83.50 103 GLY A N 1
ATOM 797 C CA . GLY A 1 103 ? 17.616 -4.911 -3.165 1.00 83.50 103 GLY A CA 1
ATOM 798 C C . GLY A 1 103 ? 16.571 -4.991 -4.279 1.00 83.50 103 GLY A C 1
ATOM 799 O O . GLY A 1 103 ? 16.920 -5.161 -5.450 1.00 83.50 103 GLY A O 1
ATOM 800 N N . LEU A 1 104 ? 15.298 -4.768 -3.939 1.00 76.44 104 LEU A N 1
ATOM 801 C CA . LEU A 1 104 ? 14.202 -4.732 -4.911 1.00 76.44 104 LEU A CA 1
ATOM 802 C C . LEU A 1 104 ? 14.400 -3.629 -5.957 1.00 76.44 104 LEU A C 1
ATOM 804 O O . LEU A 1 104 ? 14.174 -3.852 -7.151 1.00 76.44 104 LEU A O 1
ATOM 808 N N . ASP A 1 105 ? 14.858 -2.452 -5.543 1.00 79.25 105 ASP A N 1
ATOM 809 C CA . ASP A 1 105 ? 15.114 -1.342 -6.460 1.00 79.25 105 ASP A CA 1
ATOM 810 C C . ASP A 1 105 ? 16.334 -1.584 -7.351 1.00 79.25 105 ASP A C 1
ATOM 812 O O . ASP A 1 105 ? 16.308 -1.278 -8.552 1.00 79.25 105 ASP A O 1
ATOM 816 N N . ARG A 1 106 ? 17.381 -2.217 -6.815 1.00 82.06 106 ARG A N 1
ATOM 817 C CA . ARG A 1 106 ? 18.547 -2.640 -7.596 1.00 82.06 106 ARG A CA 1
ATOM 818 C C . ARG A 1 106 ? 18.154 -3.641 -8.679 1.00 82.06 106 ARG A C 1
ATOM 820 O O . ARG A 1 106 ? 18.579 -3.484 -9.830 1.00 82.06 106 ARG A O 1
ATOM 827 N N . ASP A 1 107 ? 17.314 -4.615 -8.351 1.00 87.19 107 ASP A N 1
ATOM 828 C CA . ASP A 1 107 ? 16.842 -5.622 -9.301 1.00 87.19 107 ASP A CA 1
ATOM 829 C C . ASP A 1 107 ? 15.933 -5.023 -10.373 1.00 87.19 107 ASP A C 1
ATOM 831 O O . ASP A 1 107 ? 16.129 -5.280 -11.569 1.00 87.19 107 ASP A O 1
ATOM 835 N N . LYS A 1 108 ? 15.003 -4.138 -9.989 1.00 87.25 108 LYS A N 1
ATOM 836 C CA . LYS A 1 108 ? 14.189 -3.367 -10.944 1.00 87.25 108 LYS A CA 1
ATOM 837 C C . LYS A 1 108 ? 15.070 -2.557 -11.893 1.00 87.25 108 LYS A C 1
ATOM 839 O O . LYS A 1 108 ? 14.872 -2.606 -13.111 1.00 87.25 108 LYS A O 1
ATOM 844 N N . ARG A 1 109 ? 16.084 -1.859 -11.371 1.00 88.81 109 ARG A N 1
ATOM 845 C CA . ARG A 1 109 ? 17.022 -1.061 -12.177 1.00 88.81 109 ARG A CA 1
ATOM 846 C C . ARG A 1 109 ? 17.841 -1.934 -13.124 1.00 88.81 109 ARG A C 1
ATOM 848 O O . ARG A 1 109 ? 18.006 -1.572 -14.289 1.00 88.81 109 ARG A O 1
ATOM 855 N N . LYS A 1 110 ? 18.330 -3.090 -12.665 1.00 92.31 110 LYS A N 1
ATOM 856 C CA . LYS A 1 110 ? 19.069 -4.053 -13.498 1.00 92.31 110 LYS A CA 1
ATOM 857 C C . LYS A 1 110 ? 18.187 -4.603 -14.620 1.00 92.31 110 LYS A C 1
ATOM 859 O O . LYS A 1 110 ? 18.622 -4.647 -15.771 1.00 92.31 110 LYS A O 1
ATOM 864 N N . LYS A 1 111 ? 16.935 -4.956 -14.311 1.00 92.81 111 LYS A N 1
ATOM 865 C CA . LYS A 1 111 ? 15.948 -5.422 -15.295 1.00 92.81 111 LYS A CA 1
ATOM 866 C C . LYS A 1 111 ? 15.634 -4.345 -16.334 1.00 92.81 111 LYS A C 1
ATOM 868 O O . LYS A 1 111 ? 15.599 -4.656 -17.522 1.00 92.81 111 LYS A O 1
ATOM 873 N N . ARG A 1 112 ? 15.476 -3.085 -15.910 1.00 93.06 112 ARG A N 1
ATOM 874 C CA . ARG A 1 112 ? 15.258 -1.947 -16.815 1.00 93.06 112 ARG A CA 1
ATOM 875 C C . ARG A 1 112 ? 16.446 -1.735 -17.754 1.00 93.06 112 ARG A C 1
ATOM 877 O O . ARG A 1 112 ? 16.257 -1.757 -18.963 1.00 93.06 112 ARG A O 1
ATOM 884 N N . LYS A 1 113 ? 17.670 -1.669 -17.216 1.00 94.19 113 LYS A N 1
ATOM 885 C CA . LYS A 1 113 ? 18.898 -1.546 -18.025 1.00 94.19 113 LYS A CA 1
ATOM 886 C C . LYS A 1 113 ? 19.044 -2.674 -19.046 1.00 94.19 113 LYS A C 1
ATOM 888 O O . LYS A 1 113 ? 19.469 -2.433 -20.170 1.00 94.19 113 LYS A O 1
ATOM 893 N N . ARG A 1 114 ? 18.699 -3.912 -18.671 1.00 94.31 114 ARG A N 1
ATOM 894 C CA . ARG A 1 114 ? 18.747 -5.052 -19.597 1.00 94.31 114 ARG A CA 1
ATOM 895 C C . ARG A 1 114 ? 17.752 -4.888 -20.748 1.00 94.31 114 ARG A C 1
ATOM 897 O O . ARG A 1 114 ? 18.128 -5.139 -21.887 1.00 94.31 114 ARG A O 1
ATOM 904 N N . ARG A 1 115 ? 16.525 -4.439 -20.463 1.00 94.19 115 ARG A N 1
ATOM 905 C CA . ARG A 1 115 ? 15.512 -4.154 -21.493 1.00 94.19 115 ARG A CA 1
ATOM 906 C C . ARG A 1 115 ? 15.965 -3.042 -22.435 1.00 94.19 115 ARG A C 1
ATOM 908 O O . ARG A 1 115 ? 15.985 -3.262 -23.638 1.00 94.19 115 ARG A O 1
ATOM 915 N N . GLU A 1 116 ? 16.431 -1.919 -21.890 1.00 95.62 116 GLU A N 1
ATOM 916 C CA . GLU A 1 116 ? 16.961 -0.792 -22.674 1.00 95.62 116 GLU A CA 1
ATOM 917 C C . GLU A 1 116 ? 18.130 -1.231 -23.577 1.00 95.62 116 GLU A C 1
ATOM 919 O O . GLU A 1 116 ? 18.197 -0.868 -24.750 1.00 95.62 116 GLU A O 1
ATOM 924 N N . ALA A 1 117 ? 19.038 -2.069 -23.064 1.00 95.62 117 ALA A N 1
ATOM 925 C CA . ALA A 1 117 ? 20.152 -2.598 -23.848 1.00 95.62 117 ALA A CA 1
ATOM 926 C C . ALA A 1 117 ? 19.696 -3.554 -24.966 1.00 95.62 117 ALA A C 1
ATOM 928 O O . ALA A 1 117 ? 20.251 -3.528 -26.066 1.00 95.62 117 ALA A O 1
ATOM 929 N N . GLU A 1 118 ? 18.705 -4.411 -24.707 1.00 95.44 118 GLU A N 1
ATOM 930 C CA . GLU A 1 118 ? 18.132 -5.307 -25.717 1.00 95.44 118 GLU A CA 1
ATOM 931 C C . GLU A 1 118 ? 17.377 -4.526 -26.804 1.00 95.44 118 GLU A C 1
ATOM 933 O O . GLU A 1 118 ? 17.554 -4.805 -27.991 1.00 95.44 118 GLU A O 1
ATOM 938 N N . GLU A 1 119 ? 16.607 -3.506 -26.428 1.00 95.31 119 GLU A N 1
ATOM 939 C CA . GLU A 1 119 ? 15.932 -2.593 -27.358 1.00 95.31 119 GLU A CA 1
ATOM 940 C C . GLU A 1 119 ? 16.936 -1.808 -28.207 1.00 95.31 119 GLU A C 1
ATOM 942 O O . GLU A 1 119 ? 16.805 -1.766 -29.431 1.00 95.31 119 GLU A O 1
ATOM 947 N N . GLY A 1 120 ? 17.998 -1.277 -27.593 1.00 94.06 120 GLY A N 1
ATOM 948 C CA . GLY A 1 120 ? 19.076 -0.591 -28.305 1.00 94.06 120 GLY A CA 1
ATOM 949 C C . GLY A 1 120 ? 19.763 -1.487 -29.339 1.00 94.06 120 GLY A C 1
ATOM 950 O O . GLY A 1 120 ? 19.987 -1.066 -30.476 1.00 94.06 120 GLY A O 1
ATOM 951 N N . LYS A 1 121 ? 20.032 -2.755 -28.993 1.00 95.31 121 LYS A N 1
ATOM 952 C CA . LYS A 1 121 ? 20.582 -3.748 -29.934 1.00 95.31 121 LYS A CA 1
ATOM 953 C C . LYS A 1 121 ? 19.630 -4.029 -31.096 1.00 95.31 121 LYS A C 1
ATOM 955 O O . LYS A 1 121 ? 20.077 -4.082 -32.241 1.00 95.31 121 LYS A O 1
ATOM 960 N N . ARG A 1 122 ? 18.330 -4.185 -30.823 1.00 94.00 122 ARG A N 1
ATOM 961 C CA . ARG A 1 122 ? 17.307 -4.402 -31.863 1.00 94.00 122 ARG A CA 1
ATOM 962 C C . ARG A 1 122 ? 17.206 -3.203 -32.804 1.00 94.00 122 ARG A C 1
ATOM 964 O O . ARG A 1 122 ? 17.256 -3.387 -34.016 1.00 94.00 122 ARG A O 1
ATOM 971 N N . ALA A 1 123 ? 17.160 -1.989 -32.261 1.00 94.81 123 ALA A N 1
ATOM 972 C CA . ALA A 1 123 ? 17.110 -0.760 -33.048 1.00 94.81 123 ALA A CA 1
ATOM 973 C C . ALA A 1 123 ? 18.370 -0.574 -33.913 1.00 94.81 123 ALA A C 1
ATOM 975 O O . ALA A 1 123 ? 18.276 -0.175 -35.074 1.00 94.81 123 ALA A O 1
ATOM 976 N N . ALA A 1 124 ? 19.555 -0.892 -33.381 1.00 94.56 124 ALA A N 1
ATOM 977 C CA . ALA A 1 124 ? 20.803 -0.853 -34.143 1.00 94.56 124 ALA A CA 1
ATOM 978 C C . ALA A 1 124 ? 20.811 -1.882 -35.286 1.00 94.56 124 ALA A C 1
ATOM 980 O O . ALA A 1 124 ? 21.159 -1.541 -36.418 1.00 94.56 124 ALA A O 1
ATOM 981 N N . ALA A 1 125 ? 20.371 -3.115 -35.017 1.00 94.88 125 ALA A N 1
ATOM 982 C CA . ALA A 1 125 ? 20.252 -4.159 -36.031 1.00 94.88 125 ALA A CA 1
ATOM 983 C C . ALA A 1 125 ? 19.256 -3.775 -37.139 1.00 94.88 125 ALA A C 1
ATOM 985 O O . ALA A 1 125 ? 19.530 -3.989 -38.321 1.00 94.88 125 ALA A O 1
ATOM 986 N N . GLU A 1 126 ? 18.128 -3.156 -36.780 1.00 95.12 126 GLU A N 1
ATOM 987 C CA . GLU A 1 126 ? 17.146 -2.672 -37.751 1.00 95.12 126 GLU A CA 1
ATOM 988 C C . GLU A 1 126 ? 17.711 -1.538 -38.616 1.00 95.12 126 GLU A C 1
ATOM 990 O O . GLU A 1 126 ? 17.562 -1.560 -39.840 1.00 95.12 126 GLU A O 1
ATOM 995 N N . LYS A 1 127 ? 18.419 -0.573 -38.012 1.00 95.00 127 LYS A N 1
ATOM 996 C CA . LYS A 1 127 ? 19.095 0.505 -38.753 1.00 95.00 127 LYS A CA 1
ATOM 997 C C . LYS A 1 127 ? 20.120 -0.045 -39.743 1.00 95.00 127 LYS A C 1
ATOM 999 O O . LYS A 1 127 ? 20.136 0.381 -40.899 1.00 95.00 127 LYS A O 1
ATOM 1004 N N . GLU A 1 128 ? 20.933 -1.013 -39.327 1.00 94.88 128 GLU A N 1
ATOM 1005 C CA . GLU A 1 128 ? 21.894 -1.677 -40.214 1.00 94.88 128 GLU A CA 1
ATOM 1006 C C . GLU A 1 128 ? 21.198 -2.433 -41.350 1.00 94.88 128 GLU A C 1
ATOM 1008 O O . GLU A 1 128 ? 21.598 -2.310 -42.511 1.00 94.88 128 GLU A O 1
ATOM 1013 N N . LYS A 1 129 ? 20.103 -3.146 -41.062 1.00 95.00 129 LYS A N 1
ATOM 1014 C CA . LYS A 1 129 ? 19.299 -3.815 -42.093 1.00 95.00 129 LYS A CA 1
ATOM 1015 C C . LYS A 1 129 ? 18.751 -2.812 -43.113 1.00 95.00 129 LYS A C 1
ATOM 1017 O O . LYS A 1 129 ? 18.960 -2.997 -44.311 1.00 95.00 129 LYS A O 1
ATOM 1022 N N . ARG A 1 130 ? 18.147 -1.708 -42.657 1.00 94.62 130 ARG A N 1
ATOM 1023 C CA . ARG A 1 130 ? 17.639 -0.630 -43.527 1.00 94.62 130 ARG A CA 1
ATOM 1024 C C . ARG A 1 130 ? 18.746 -0.017 -44.388 1.00 94.62 130 ARG A C 1
ATOM 1026 O O . ARG A 1 130 ? 18.545 0.218 -45.578 1.00 94.62 130 ARG A O 1
ATOM 1033 N N . LYS A 1 131 ? 19.935 0.207 -43.819 1.00 95.38 131 LYS A N 1
ATOM 1034 C CA . LYS A 1 131 ? 21.099 0.734 -44.549 1.00 95.38 131 LYS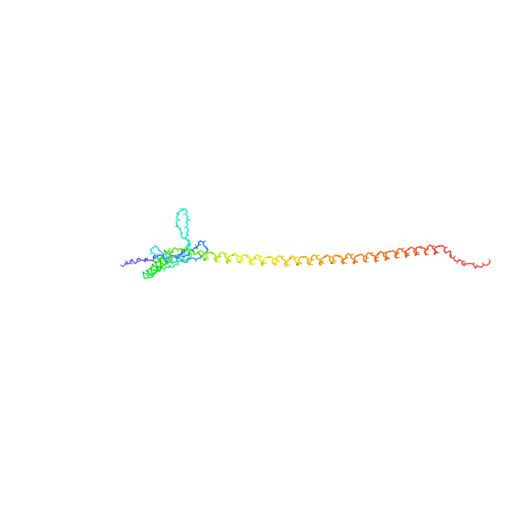 A CA 1
ATOM 1035 C C . LYS A 1 131 ? 21.568 -0.230 -45.642 1.00 95.38 131 LYS A C 1
ATOM 1037 O O . LYS A 1 131 ? 21.845 0.203 -46.762 1.00 95.38 131 LYS A O 1
ATOM 1042 N N . ARG A 1 132 ? 21.626 -1.533 -45.346 1.00 93.50 132 ARG A N 1
ATOM 1043 C CA . ARG A 1 132 ? 21.974 -2.577 -46.326 1.00 93.50 132 ARG A CA 1
ATOM 1044 C C . ARG A 1 132 ? 20.949 -2.658 -47.453 1.00 93.50 132 ARG A C 1
ATOM 1046 O O . ARG A 1 132 ? 21.341 -2.699 -48.617 1.00 93.50 132 ARG A O 1
ATOM 1053 N N . GLU A 1 133 ? 19.661 -2.627 -47.123 1.00 92.50 133 GLU A N 1
ATOM 1054 C CA . GLU A 1 133 ? 18.580 -2.627 -48.114 1.00 92.50 133 GLU A CA 1
ATOM 1055 C C . GLU A 1 133 ? 18.634 -1.391 -49.017 1.00 92.50 133 GLU A C 1
ATOM 1057 O O . GLU A 1 133 ? 18.550 -1.527 -50.237 1.00 92.50 133 GLU A O 1
ATOM 1062 N N . ARG A 1 134 ? 18.860 -0.199 -48.451 1.00 93.38 134 ARG A N 1
ATOM 1063 C CA . ARG A 1 134 ? 19.042 1.032 -49.232 1.00 93.38 134 ARG A CA 1
ATOM 1064 C C . ARG A 1 134 ? 20.215 0.916 -50.207 1.00 93.38 134 ARG A C 1
ATOM 1066 O O . ARG A 1 134 ? 20.036 1.152 -51.397 1.00 93.38 134 ARG A O 1
ATOM 1073 N N . LYS A 1 135 ? 21.384 0.479 -49.727 1.00 93.69 135 LYS A N 1
ATOM 1074 C CA . LYS A 1 135 ? 22.580 0.308 -50.569 1.00 93.69 135 LYS A CA 1
ATOM 1075 C C . LYS A 1 135 ? 22.361 -0.722 -51.683 1.00 93.69 135 LYS A C 1
ATOM 1077 O O . LYS A 1 135 ? 22.893 -0.570 -52.779 1.00 93.69 135 LYS A O 1
ATOM 1082 N N . ARG A 1 136 ? 21.583 -1.777 -51.418 1.00 92.56 136 ARG A N 1
ATOM 1083 C CA . ARG A 1 136 ? 21.193 -2.760 -52.437 1.00 92.56 136 ARG A CA 1
ATOM 1084 C C . ARG A 1 136 ? 20.297 -2.129 -53.507 1.00 92.56 136 ARG A C 1
ATOM 1086 O O . ARG A 1 136 ? 20.583 -2.308 -54.686 1.00 92.56 136 ARG A O 1
ATOM 1093 N N . ARG A 1 137 ? 19.275 -1.362 -53.109 1.00 90.94 137 ARG A N 1
ATOM 1094 C CA . ARG A 1 137 ? 18.379 -0.656 -54.043 1.00 90.94 137 ARG A CA 1
ATOM 1095 C C . ARG A 1 137 ? 19.133 0.347 -54.915 1.00 90.94 137 ARG A C 1
ATOM 1097 O O . ARG A 1 137 ? 18.912 0.369 -56.117 1.00 90.94 137 ARG A O 1
ATOM 1104 N N . GLU A 1 138 ? 20.053 1.119 -54.337 1.00 90.62 138 GLU A N 1
ATOM 1105 C CA . GLU A 1 138 ? 20.894 2.067 -55.087 1.00 90.62 138 GLU A CA 1
ATOM 1106 C C . GLU A 1 138 ? 21.758 1.348 -56.142 1.00 90.62 138 GLU A C 1
ATOM 1108 O O . GLU A 1 138 ? 21.827 1.788 -57.286 1.00 90.62 138 GLU A O 1
ATOM 1113 N N . ARG A 1 139 ? 22.350 0.190 -55.808 1.00 90.06 139 ARG A N 1
ATOM 1114 C CA . ARG A 1 139 ? 23.110 -0.631 -56.773 1.00 90.06 139 ARG A CA 1
ATOM 1115 C C . ARG A 1 139 ? 22.239 -1.204 -57.891 1.00 90.06 139 ARG A C 1
ATOM 1117 O O . ARG A 1 139 ? 22.671 -1.232 -59.038 1.00 90.06 139 ARG A O 1
ATOM 1124 N N . GLU A 1 140 ? 21.041 -1.687 -57.564 1.00 86.12 140 GLU A N 1
ATOM 1125 C CA . GLU A 1 140 ? 20.094 -2.205 -58.560 1.00 86.12 140 GLU A CA 1
ATOM 1126 C C . GLU A 1 140 ? 19.588 -1.088 -59.489 1.00 86.12 140 GLU A C 1
ATOM 1128 O O . GLU A 1 140 ? 19.485 -1.304 -60.694 1.00 86.12 140 GLU A O 1
ATOM 1133 N N . GLN A 1 141 ? 19.334 0.117 -58.966 1.00 83.25 141 GLN A N 1
ATOM 1134 C CA . GLN A 1 141 ? 18.955 1.280 -59.777 1.00 83.25 141 GLN A CA 1
ATOM 1135 C C . GLN A 1 141 ? 20.094 1.762 -60.678 1.00 83.25 141 GLN A C 1
ATOM 1137 O O . GLN A 1 141 ? 19.833 2.068 -61.837 1.00 83.25 141 GLN A O 1
ATOM 1142 N N . GLY A 1 142 ? 21.338 1.773 -60.184 1.00 81.50 142 GLY A N 1
ATOM 1143 C CA . GLY A 1 142 ? 22.513 2.080 -61.004 1.00 81.50 142 GLY A CA 1
ATOM 1144 C C . GLY A 1 142 ? 22.621 1.144 -62.209 1.00 81.50 142 GLY A C 1
ATOM 1145 O O . GLY A 1 142 ? 22.638 1.611 -63.340 1.00 81.50 142 GLY A O 1
ATOM 1146 N N . ARG A 1 143 ? 22.531 -0.175 -61.980 1.00 79.38 143 ARG A N 1
ATOM 1147 C CA . ARG A 1 143 ? 22.556 -1.180 -63.061 1.00 79.38 143 ARG A CA 1
ATOM 1148 C C . ARG A 1 143 ? 21.439 -0.986 -64.088 1.00 79.38 143 ARG A C 1
ATOM 1150 O O . ARG A 1 143 ? 21.699 -1.038 -65.282 1.00 79.38 143 ARG A O 1
ATOM 1157 N N . ARG A 1 144 ? 20.207 -0.718 -63.635 1.00 74.38 144 ARG A N 1
ATOM 1158 C CA . ARG A 1 144 ? 19.074 -0.432 -64.536 1.00 74.38 144 ARG A CA 1
ATOM 1159 C C . ARG A 1 144 ? 19.270 0.866 -65.322 1.00 74.38 144 ARG A C 1
ATOM 1161 O O . ARG A 1 144 ? 18.845 0.947 -66.469 1.00 74.38 144 ARG A O 1
ATOM 1168 N N . GLY A 1 145 ? 19.880 1.878 -64.707 1.00 78.06 145 GLY A N 1
ATOM 1169 C CA . GLY A 1 145 ? 20.243 3.130 -65.367 1.00 78.06 145 GLY A CA 1
ATOM 1170 C C . GLY A 1 145 ? 21.287 2.917 -66.461 1.00 78.06 145 GLY A C 1
ATOM 1171 O O . GLY A 1 145 ? 21.101 3.411 -67.572 1.00 78.06 145 GLY A O 1
ATOM 1172 N N . ASP A 1 146 ? 22.320 2.124 -66.175 1.00 76.88 146 ASP A N 1
ATOM 1173 C CA . ASP A 1 146 ? 23.365 1.762 -67.137 1.00 76.88 146 ASP A CA 1
ATOM 1174 C C . ASP A 1 146 ? 22.779 0.962 -68.318 1.00 76.88 146 ASP A C 1
ATOM 1176 O O . ASP A 1 146 ? 23.004 1.310 -69.476 1.00 76.88 146 ASP A O 1
ATOM 1180 N N . GLU A 1 147 ? 21.938 -0.045 -68.051 1.00 68.00 147 GLU A N 1
ATOM 1181 C CA . GLU A 1 147 ? 21.231 -0.830 -69.081 1.00 68.00 147 GLU A CA 1
ATOM 1182 C C . GLU A 1 147 ? 20.283 0.035 -69.938 1.00 68.00 147 GLU A C 1
ATOM 1184 O O . GLU A 1 147 ? 20.235 -0.086 -71.168 1.00 68.00 147 GLU A O 1
ATOM 1189 N N . ALA A 1 148 ? 19.554 0.968 -69.318 1.00 68.00 148 ALA A N 1
ATOM 1190 C CA . ALA A 1 148 ? 18.715 1.929 -70.033 1.00 68.00 148 ALA A CA 1
ATOM 1191 C C . ALA A 1 148 ? 19.548 2.920 -70.870 1.00 68.00 148 ALA A C 1
ATOM 1193 O O . ALA A 1 148 ? 19.130 3.318 -71.957 1.00 68.00 148 ALA A O 1
ATOM 1194 N N . GLY A 1 149 ? 20.737 3.306 -70.402 1.00 67.56 149 GLY A N 1
ATOM 1195 C CA . GLY A 1 149 ? 21.680 4.122 -71.166 1.00 67.56 149 GLY A CA 1
ATOM 1196 C C . GLY A 1 149 ? 22.214 3.387 -72.399 1.00 67.56 149 GLY A C 1
ATOM 1197 O O . GLY A 1 149 ? 22.231 3.945 -73.498 1.00 67.56 149 GLY A O 1
ATOM 1198 N N . ILE A 1 150 ? 22.579 2.112 -72.247 1.00 69.38 150 ILE A N 1
ATOM 1199 C CA . ILE A 1 150 ? 23.082 1.263 -73.340 1.00 69.38 150 ILE A CA 1
ATOM 1200 C C . ILE A 1 150 ? 21.997 1.020 -74.405 1.00 69.38 150 ILE A C 1
ATOM 1202 O O . ILE A 1 150 ? 22.274 1.095 -75.603 1.00 69.38 150 ILE A O 1
ATOM 1206 N N . SER A 1 151 ? 20.746 0.784 -73.999 1.00 65.25 151 SER A N 1
ATOM 1207 C CA . SER A 1 151 ? 19.635 0.601 -74.950 1.00 65.25 151 SER A CA 1
ATOM 1208 C C . SER A 1 151 ? 19.285 1.881 -75.716 1.00 65.25 151 SER A C 1
ATOM 1210 O O . SER A 1 151 ? 19.102 1.826 -76.931 1.00 65.25 151 SER A O 1
ATOM 1212 N N . ARG A 1 152 ? 19.263 3.047 -75.054 1.00 68.88 152 ARG A N 1
ATOM 1213 C CA . ARG A 1 152 ? 19.019 4.344 -75.717 1.00 68.88 152 ARG A CA 1
ATOM 1214 C C . ARG A 1 152 ? 20.110 4.690 -76.722 1.00 68.88 152 ARG A C 1
ATOM 1216 O O . ARG A 1 152 ? 19.806 5.033 -77.855 1.00 68.88 152 ARG A O 1
ATOM 1223 N N . THR A 1 153 ? 21.372 4.534 -76.333 1.00 66.94 153 THR A N 1
ATOM 1224 C CA . THR A 1 153 ? 22.515 4.801 -77.223 1.00 66.94 153 THR A CA 1
ATOM 1225 C C . THR A 1 153 ? 22.554 3.858 -78.425 1.00 66.94 153 THR A C 1
ATOM 1227 O O . THR A 1 153 ? 22.876 4.294 -79.530 1.00 66.94 153 THR A O 1
ATOM 1230 N N . SER A 1 154 ? 22.177 2.591 -78.239 1.00 64.56 154 SER A N 1
ATOM 1231 C CA . SER A 1 154 ? 22.040 1.629 -79.339 1.00 64.56 154 SER A CA 1
ATOM 1232 C C . SER A 1 154 ? 20.883 1.998 -80.275 1.00 64.56 154 SER A C 1
ATOM 1234 O O . SER A 1 154 ? 21.078 2.014 -81.488 1.00 64.56 154 SER A O 1
ATOM 1236 N N . GLY A 1 155 ? 19.723 2.389 -79.733 1.00 69.12 155 GLY A N 1
ATOM 1237 C CA . GLY A 1 155 ? 18.582 2.866 -80.524 1.00 69.12 155 GLY A CA 1
ATOM 1238 C C . GLY A 1 155 ? 18.876 4.160 -81.293 1.00 69.12 155 GLY A C 1
ATOM 1239 O O . GLY A 1 155 ? 18.537 4.278 -82.468 1.00 69.12 155 GLY A O 1
ATOM 1240 N N . ASP A 1 156 ? 19.591 5.106 -80.680 1.00 69.44 156 ASP A N 1
ATOM 1241 C CA . ASP A 1 156 ? 20.047 6.336 -81.340 1.00 69.44 156 ASP A CA 1
ATOM 1242 C C . ASP A 1 156 ? 21.046 6.039 -82.471 1.00 69.44 156 ASP A C 1
ATOM 1244 O O . ASP A 1 156 ? 21.029 6.687 -83.524 1.00 69.44 156 ASP A O 1
ATOM 1248 N N . ALA A 1 157 ? 21.927 5.051 -82.277 1.00 69.06 157 ALA A N 1
ATOM 1249 C CA . ALA A 1 157 ? 22.867 4.605 -83.299 1.00 69.06 157 ALA A CA 1
ATOM 1250 C C . ALA A 1 157 ? 22.156 3.917 -84.474 1.00 69.06 157 ALA A C 1
ATOM 1252 O O . ALA A 1 157 ? 22.521 4.163 -85.626 1.00 69.06 157 ALA A O 1
ATOM 1253 N N . GLU A 1 158 ? 21.133 3.103 -84.207 1.00 69.69 158 GLU A N 1
ATOM 1254 C CA . GLU A 1 158 ? 20.287 2.493 -85.238 1.00 69.69 158 GLU A CA 1
ATOM 1255 C C . GLU A 1 158 ? 19.495 3.543 -86.014 1.00 69.69 158 GLU A C 1
ATOM 1257 O O . GLU A 1 158 ? 19.586 3.583 -87.240 1.00 69.69 158 GLU A O 1
ATOM 1262 N N . HIS A 1 159 ? 18.838 4.483 -85.331 1.00 74.06 159 HIS A N 1
ATOM 1263 C CA . HIS A 1 159 ? 18.094 5.554 -85.994 1.00 74.06 159 HIS A CA 1
ATOM 1264 C C . HIS A 1 159 ? 19.000 6.422 -86.888 1.00 74.06 159 HIS A C 1
ATOM 1266 O O . HIS A 1 159 ? 18.613 6.829 -87.987 1.00 74.06 159 HIS A O 1
ATOM 1272 N N . ARG A 1 160 ? 20.250 6.672 -86.467 1.00 75.06 160 ARG A N 1
ATOM 1273 C CA . ARG A 1 160 ? 21.261 7.337 -87.312 1.00 75.06 160 ARG A CA 1
ATOM 1274 C C . ARG A 1 160 ? 21.674 6.494 -88.523 1.00 75.06 160 ARG A C 1
ATOM 1276 O O . ARG A 1 160 ? 21.950 7.071 -89.576 1.00 75.06 160 ARG A O 1
ATOM 1283 N N . ARG A 1 161 ? 21.755 5.164 -88.392 1.00 76.56 161 ARG A N 1
ATOM 1284 C CA . ARG A 1 161 ? 22.078 4.250 -89.504 1.00 76.56 161 ARG A CA 1
ATOM 1285 C C . ARG A 1 161 ? 20.944 4.179 -90.521 1.00 76.56 161 ARG A C 1
ATOM 1287 O O . ARG A 1 161 ? 21.226 4.296 -91.711 1.00 76.56 161 ARG A O 1
ATOM 1294 N N . ASP A 1 162 ? 19.699 4.063 -90.071 1.00 80.12 162 ASP A N 1
ATOM 1295 C CA . ASP A 1 162 ? 18.531 4.031 -90.957 1.00 80.12 162 ASP A CA 1
ATOM 1296 C C . ASP A 1 162 ? 18.395 5.336 -91.736 1.00 80.12 162 ASP A C 1
ATOM 1298 O O . ASP A 1 162 ? 18.328 5.314 -92.962 1.00 80.12 162 ASP A O 1
ATOM 1302 N N . ARG A 1 163 ? 18.540 6.486 -91.063 1.00 77.62 163 ARG A N 1
ATOM 1303 C CA . ARG A 1 163 ? 18.520 7.793 -91.735 1.00 77.62 163 ARG A CA 1
ATOM 1304 C C . ARG A 1 163 ? 19.609 7.916 -92.811 1.00 77.62 163 ARG A C 1
ATOM 1306 O O . ARG A 1 163 ? 19.369 8.504 -93.861 1.00 77.62 163 ARG A O 1
ATOM 1313 N N . ARG A 1 164 ? 20.808 7.355 -92.586 1.00 78.00 164 ARG A N 1
ATOM 1314 C CA . ARG A 1 164 ? 21.864 7.295 -93.619 1.00 78.00 164 ARG A CA 1
ATOM 1315 C C . ARG A 1 164 ? 21.462 6.410 -94.795 1.00 78.00 164 ARG A C 1
ATOM 1317 O O . ARG A 1 164 ? 21.691 6.797 -95.936 1.00 78.00 164 ARG A O 1
ATOM 1324 N N . ARG A 1 165 ? 20.863 5.250 -94.520 1.00 77.69 165 ARG A N 1
ATOM 1325 C CA . ARG A 1 165 ? 20.413 4.302 -95.544 1.00 77.69 165 ARG A CA 1
ATOM 1326 C C . ARG A 1 165 ? 19.300 4.897 -96.411 1.00 77.69 165 ARG A C 1
ATOM 1328 O O . ARG A 1 165 ? 19.334 4.722 -97.624 1.00 77.69 165 ARG A O 1
ATOM 1335 N N . ASP A 1 166 ? 18.372 5.645 -95.819 1.00 79.06 166 ASP A N 1
ATOM 1336 C CA . ASP A 1 166 ? 17.311 6.346 -96.553 1.00 79.06 166 ASP A CA 1
ATOM 1337 C C . ASP A 1 166 ? 17.875 7.432 -97.476 1.00 79.06 166 ASP A C 1
ATOM 1339 O O . ASP A 1 166 ? 17.481 7.522 -98.639 1.00 79.06 166 ASP A O 1
ATOM 1343 N N . VAL A 1 167 ? 18.859 8.204 -97.000 1.00 72.44 167 VAL A N 1
ATOM 1344 C CA . VAL A 1 167 ? 19.574 9.193 -97.825 1.00 72.44 167 VAL A CA 1
ATOM 1345 C C . VAL A 1 167 ? 20.306 8.514 -98.987 1.00 72.44 167 VAL A C 1
ATOM 1347 O O . VAL A 1 167 ? 20.241 8.987 -100.117 1.00 72.44 167 VAL A O 1
ATOM 1350 N N . GLU A 1 168 ? 20.966 7.383 -98.743 1.00 73.50 168 GLU A N 1
ATOM 1351 C CA . GLU A 1 168 ? 21.691 6.626 -99.771 1.00 73.50 168 GLU A CA 1
ATOM 1352 C C . GLU A 1 168 ? 20.751 5.973 -100.802 1.00 73.50 168 GLU A C 1
ATOM 1354 O O . GLU A 1 168 ? 21.070 5.863 -101.987 1.00 73.50 168 GLU A O 1
ATOM 1359 N N . LYS A 1 169 ? 19.550 5.575 -100.373 1.00 72.62 169 LYS A N 1
ATOM 1360 C CA . LYS A 1 169 ? 18.501 5.055 -101.255 1.00 72.62 169 LYS A CA 1
ATOM 1361 C C . LYS A 1 169 ? 17.877 6.167 -102.101 1.00 72.62 169 LYS A C 1
ATOM 1363 O O . LYS A 1 169 ? 17.592 5.934 -103.270 1.00 72.62 169 LYS A O 1
ATOM 1368 N N . ALA A 1 170 ? 17.723 7.369 -101.543 1.00 71.81 170 ALA A N 1
ATOM 1369 C CA . ALA A 1 170 ? 17.228 8.545 -102.257 1.00 71.81 170 ALA A CA 1
ATOM 1370 C C . ALA A 1 170 ? 18.227 9.083 -103.299 1.00 71.81 170 ALA A C 1
ATOM 1372 O O . ALA A 1 170 ? 17.815 9.633 -104.318 1.00 71.81 170 ALA A O 1
ATOM 1373 N N . THR A 1 171 ? 19.535 8.905 -103.085 1.00 69.44 171 THR A N 1
ATOM 1374 C CA . THR A 1 171 ? 20.573 9.324 -104.045 1.00 69.44 171 THR A CA 1
ATOM 1375 C C . THR A 1 171 ? 20.842 8.297 -105.150 1.00 69.44 171 THR A C 1
ATOM 1377 O O . THR A 1 171 ? 21.474 8.628 -106.157 1.00 69.44 171 THR A O 1
ATOM 1380 N N . ARG A 1 172 ? 20.319 7.067 -105.037 1.00 60.00 172 ARG A N 1
ATOM 1381 C CA . ARG A 1 172 ? 20.342 6.076 -106.124 1.00 60.00 172 ARG A CA 1
ATOM 1382 C C . ARG A 1 172 ? 19.244 6.378 -107.151 1.00 60.00 172 ARG A C 1
ATOM 1384 O O . ARG A 1 172 ? 18.081 6.039 -106.957 1.00 60.00 172 ARG A O 1
ATOM 1391 N N . ARG A 1 173 ? 19.631 6.988 -108.277 1.00 52.56 173 ARG A N 1
ATOM 1392 C CA . ARG A 1 173 ? 18.758 7.205 -109.448 1.00 52.56 173 ARG A CA 1
ATOM 1393 C C . ARG A 1 173 ? 18.207 5.862 -109.970 1.00 52.56 173 ARG A C 1
ATOM 1395 O O . ARG A 1 173 ? 18.982 4.905 -110.063 1.00 52.56 173 ARG A O 1
ATOM 1402 N N . PRO A 1 174 ? 16.919 5.767 -110.349 1.00 51.56 174 PRO A N 1
ATOM 1403 C CA . PRO A 1 174 ? 16.389 4.562 -110.976 1.00 51.56 174 PRO A CA 1
ATOM 1404 C C . PRO A 1 174 ? 17.009 4.377 -112.367 1.00 51.56 174 PRO A C 1
ATOM 1406 O O . PRO A 1 174 ? 17.131 5.331 -113.136 1.00 51.56 174 PRO A O 1
ATOM 1409 N N . LYS A 1 175 ? 17.408 3.141 -112.690 1.00 53.53 175 LYS A N 1
ATOM 1410 C CA . LYS A 1 175 ? 17.750 2.748 -114.062 1.00 53.53 175 LYS A CA 1
ATOM 1411 C C . LYS A 1 175 ? 16.459 2.774 -114.880 1.0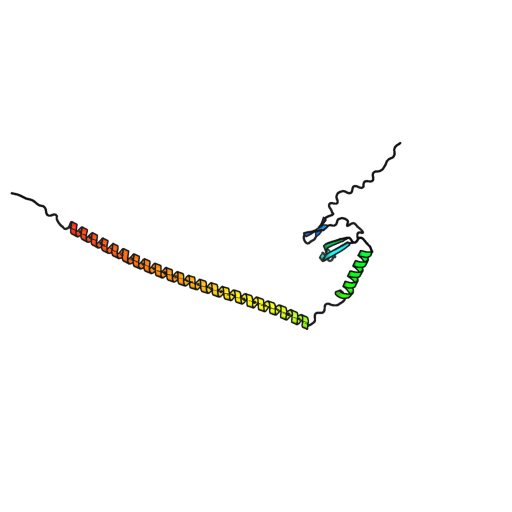0 53.53 175 LYS A C 1
ATOM 1413 O O . LYS A 1 175 ? 15.655 1.858 -114.763 1.00 53.53 175 LYS A O 1
ATOM 1418 N N . SER A 1 176 ? 16.247 3.831 -115.657 1.00 47.84 176 SER A N 1
ATOM 1419 C CA . SER A 1 176 ? 15.218 3.853 -116.693 1.00 47.84 176 SER A CA 1
ATOM 1420 C C . SER A 1 176 ? 15.718 3.084 -117.915 1.00 47.84 176 SER A C 1
ATOM 1422 O O . SER A 1 176 ? 16.697 3.482 -118.549 1.00 47.84 176 SER A O 1
ATOM 1424 N N . GLU A 1 177 ? 15.035 1.981 -118.202 1.00 46.97 177 GLU A N 1
ATOM 1425 C CA . GLU A 1 177 ? 14.944 1.332 -119.509 1.00 46.97 177 GLU A CA 1
ATOM 1426 C C . GLU A 1 177 ? 14.303 2.281 -120.532 1.00 46.97 177 GLU A C 1
ATOM 1428 O O . GLU A 1 177 ? 13.252 2.831 -120.225 1.00 46.97 177 GLU A O 1
ATOM 1433 N N . VAL A 1 178 ? 14.910 2.426 -121.719 1.00 45.03 178 VAL A N 1
ATOM 1434 C CA . VAL A 1 178 ? 14.298 2.724 -123.042 1.00 45.03 178 VAL A CA 1
ATOM 1435 C C . VAL A 1 178 ? 15.392 2.330 -124.061 1.00 45.03 178 VAL A C 1
ATOM 1437 O O . VAL A 1 178 ? 16.477 2.901 -124.008 1.00 45.03 178 VAL A O 1
ATOM 1440 N N . SER A 1 179 ? 15.375 1.231 -124.826 1.00 42.69 179 SER A N 1
ATOM 1441 C CA . SER A 1 179 ? 14.439 0.702 -125.834 1.00 42.69 179 SER A CA 1
ATOM 1442 C C . SER A 1 179 ? 14.209 1.611 -127.054 1.00 42.69 179 SER A C 1
ATOM 1444 O O . SER A 1 179 ? 13.299 2.428 -127.047 1.00 42.69 179 SER A O 1
ATOM 1446 N N . GLY A 1 180 ? 14.939 1.345 -128.140 1.00 43.12 180 GLY A N 1
ATOM 1447 C CA . GLY A 1 180 ? 14.344 1.307 -129.480 1.00 43.12 180 GLY A CA 1
ATOM 1448 C C . GLY A 1 180 ? 14.458 2.546 -130.377 1.00 43.12 180 GLY A C 1
ATOM 1449 O O . GLY A 1 180 ? 13.896 3.588 -130.059 1.00 43.12 180 GLY A O 1
ATOM 1450 N N . LEU A 1 181 ? 15.037 2.267 -131.557 1.00 37.50 181 LEU A N 1
ATOM 1451 C CA . LEU A 1 181 ? 15.008 2.965 -132.857 1.00 37.50 181 LEU A CA 1
ATOM 1452 C C . LEU A 1 181 ? 15.998 4.118 -133.071 1.00 37.50 181 LEU A C 1
ATOM 1454 O O . LEU A 1 181 ? 15.837 5.198 -132.469 1.00 37.50 181 LEU A O 1
#

Sequence (181 aa):
MRTQAEDSTFLSGPDAFSNGVTATGRDIDLSGVDIGTVVKARGGVGSFREMKQMQLERISIIRTTNEEADDWAENTAFRKDVLSTPWIVSEEDEERARRKAEGLDRDKRKKRKRREAEEGKRAAAEKEKRKRERKRREREQGRRGDEAGISRTSGDAEHRRDRRRDVEKATRRPKSEVSGL

InterPro domains:
  IPR012340 Nucleic acid-binding, OB-fold [G3DSA:2.40.50.140] (8-89)

Radius of gyration: 51.16 Å; chains: 1; bounding box: 99×32×159 Å

Foldseek 3Di:
DDDDDPPPPPDPDPPPPQWDAFPVGDIAGPPPDDPPWDKDFDADWDDDPNDIDGGTDYIDTDDDPVSVVVVVVVVVCCCVVPVVDDDDDDPVNVVVVVVVVVVVVVVVVVVVVVVVVVVVVVVVVVVVVVVVVVVVVVVVVVVVVVVVVVVVVVVVVVVVVVVVVVVVVVPDDDPDDDDDD

Secondary structure (DSSP, 8-state):
---------------TTSEEE-TTS-EEE-TT--TT--EEEEEEEEEETTEEEEEEEEEEE--SHHHHHHHHHHHHHHIIIIITS-----HHHHHHHHHHHHHHHHHHHHHHHHHHHHHHHHHHHHHHHHHHHHHHHHHHHHHHHHHHHHHHHHHHHHHHHHHHHHHHHHHS---------